Protein 1GMI (pdb70)

Secondary structure (DSSP, 8-state):
---EEEEEEEEEEEEES----HHHH----SS-------EEEEEEETTEEEEEPPPPSS-SS-EEEEEEEEEEEEE-EEEEEEEE--SSSSPEEEEEEEEEHHHHTSTT-SEEEEEEE-BSS-EEEEEEEEEEEE-

Solvent-accessible surface area: 7586 Å² total; per-residue (Å²): 126,47,15,0,55,16,79,0,68,0,50,0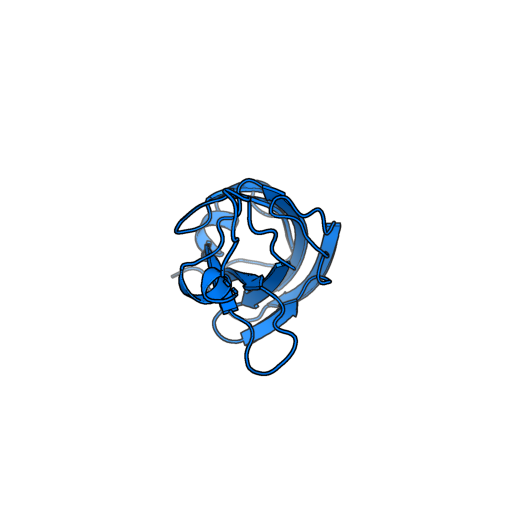,8,57,0,35,76,7,117,21,40,88,158,5,82,130,116,122,63,131,187,139,90,108,59,78,0,29,0,7,0,0,0,20,13,34,146,66,123,60,20,84,3,62,44,66,139,152,33,25,65,2,46,18,108,41,84,31,87,23,108,6,105,75,0,119,57,0,43,0,4,0,37,17,49,17,132,159,59,212,47,16,94,2,1,37,10,64,10,80,0,71,97,15,24,110,157,68,28,91,104,69,76,71,88,25,104,3,109,98,80,16,71,0,53,0,32,1,38,9,79,38,60,64,75

Radius of gyration: 15.97 Å; Cα contacts (8 Å, |Δi|>4): 327; chains: 1; bounding box: 47×25×40 Å

B-factor: mean 28.63, std 9.86, range [12.51, 56.67]

Sequence (135 aa):
MVVFNGLLKIKICEAVSLKPTAWSLRDVGPRPQTFLLDPYIALNVDDSRIGQTATKQKTNSPAWHDEFVTDVCNGRKIELAVFHDAPIGYDDFVANCTIQFEELLQNGSRHFEDWIDLEPEGKVYVIIDLSGSSG

Nearest PDB structures (foldseek):
  1gmi-assembly1_A  TM=1.007E+00  e=1.812E-26  Rattus rattus
  2fk9-assembly1_A  TM=9.473E-01  e=5.694E-17  Homo sapiens
  7a1r-assembly2_B  TM=8.875E-01  e=4.222E-08  Trypanosoma brucei equiperdum
  7jof-assembly1_A  TM=7.950E-01  e=1.184E-07  Homo sapiens
  5izr-assembly3_C  TM=8.039E-01  e=1.146E-06  Homo sapiens

InterPro domains:
  IPR000008 C2 domain [PF00168] (7-116)
  IPR000008 C2 domain [PS50004] (1-117)
  IPR000008 C2 domain [SM00239] (7-114)
  IPR000719 Protein kinase domain [PF00069] (409-667)
  IPR000719 Protein kinase domain [PS50011] (408-668)
  IPR000719 Protein kinase domain [SM00220] (408-668)
  IPR000961 AGC-kinase, C-terminal [PS51285] (669-737)
  IPR000961 AGC-kinase, C-terminal [SM00133] (669-732)
  IPR002219 Protein kinase C-like, phorbol ester/diacylglycerol-binding domain [PF00130] (170-221)
  IPR002219 Protein kinase C-like, phorbol ester/diacylglycerol-binding domain [PF00130] (243-294)
  IPR002219 Protein kinase C-like, phorbol ester/diacylglycerol-binding domain [PS00479] (243-292)
  IPR002219 Protein kinase C-like, phorbol ester/diacylglycerol-binding domain [PS50081] (169-220)
  IPR002219 Protein kinase C-like, phorbol ester/diacylglycerol-binding domain [PS50081] (242-292)
  IPR002219 Protein kinase C-like, phorbol ester/diacylglycerol-binding domain [SM00109] (170-220)
  IPR002219 Protein kinase C-like, phorbol ester/diacylglycerol-binding domain [SM00109] (243-292)
  IPR008271 Serine/threonine-protein kinase, active site [PS00108] (528-540)
  IPR011009 Protein kinase-like domain superfamily [SSF56112] (405-715)
  IPR014376 Protein kinase C, delta/epsilon/eta/theta types [PIRSF000551] (3-736)
  IPR017441 Protein kinase, ATP binding site [PS00107] (414-437)
  IPR017892 Protein kinase, C-terminal [PF00433] (689-730)

GO terms:
  GO:0035556 intracellular signal transduction (P, IDA)
  GO:0000139 Golgi membrane (C, IDA)
  GO:0030315 T-tubule (C, IDA)
  GO:0005102 signaling receptor binding (F, IPI)
  GO:0005515 protein binding (F, IPI)
  GO:0017124 SH3 domain binding (F, IPI)
  GO:0120283 protein serine/threonine kinase binding (F, IPI)
  GO:0019901 protein kinase binding (F, IPI)
  GO:0004699 diacylglycerol-dependent, calcium-independent serine/threonine kinase activity (F, IMP)
  GO:0036120 cellular response to platelet-derived growth factor stimulus (P, IMP)
  GO:0043066 negative regulation of apoptotic process (P, IMP)
  GO:0010917 negative regulation of mitochondrial membrane potential (P, IMP)
  GO:0051280 negative regulation of release of sequestered calcium ion into cytosol (P, IMP)
  GO:0051562 negative regulation of mitochondrial calcium ion concentration (P, IMP)
  GO:0099523 presynaptic cytosol (C, IDA)
  GO:0098978 glutamatergic synapse (C, IDA)
  GO:0031594 neuromuscular junction (C, EXP)
  GO:0099171 presynaptic modulation of chemical synaptic transmission (P, EXP)
  GO:0031594 neuromuscular junction (C, IDA)
  GO:0099171 presynaptic modulation of chemical synaptic transmission (P, IDA)

CATH classification: 2.60.40.150

Organism: Rattus norvegicus (NCBI:txid10116)

Foldseek 3Di:
DKFWFFKKKKWFFKKADFADDPVNVVPPPVDPDDFFFQKKKWKAWPHHTQGIFHTHPGHRIDGGRDMDMDGDDRTFKIKIWMWGDDPDDDTHTGWMDMGTVVVQVPPPHQWDWAWAAIPPGIITTMIMGGDGDMD

Structure (mmCIF, N/CA/C/O backbone):
data_1GMI
#
_entry.id   1GMI
#
_cell.length_a   40.300
_cell.length_b   56.500
_cell.length_c   60.300
_cell.angle_alpha   90.00
_cell.angle_beta   90.00
_cell.angle_gamma   90.00
#
_symmetry.space_group_name_H-M   'P 21 21 21'
#
loop_
_entity.id
_entity.type
_entity.pdbx_description
1 polymer 'PROTEIN KINASE C, EPSILON TYPE'
2 non-polymer 'MAGNESIUM ION'
3 water water
#
loop_
_atom_site.group_PDB
_atom_site.id
_atom_site.type_symbol
_atom_site.label_atom_id
_atom_site.label_alt_id
_atom_site.label_comp_id
_atom_site.label_asym_id
_atom_site.label_entity_id
_atom_site.label_seq_id
_atom_site.pdbx_PDB_ins_code
_atom_site.Cartn_x
_atom_site.Cartn_y
_atom_site.Cartn_z
_atom_site.occupancy
_atom_site.B_iso_or_equiv
_atom_site.auth_seq_id
_atom_site.auth_comp_id
_atom_site.auth_asym_id
_atom_site.auth_atom_id
_atom_site.pdbx_PDB_model_num
ATOM 1 N N . MET A 1 1 ? -2.561 -0.352 7.622 1.00 42.90 1 MET A N 1
ATOM 2 C CA . MET A 1 1 ? -1.505 0.194 6.720 1.00 42.32 1 MET A CA 1
ATOM 3 C C . MET A 1 1 ? -1.086 1.596 7.152 1.00 41.96 1 MET A C 1
ATOM 4 O O . MET A 1 1 ? -0.324 1.764 8.103 1.00 43.00 1 MET A O 1
ATOM 6 N N . VAL A 1 2 ? -1.593 2.596 6.436 1.00 41.07 2 VAL A N 1
ATOM 7 C CA . VAL A 1 2 ? -1.304 3.999 6.705 1.00 39.11 2 VAL A CA 1
ATOM 8 C C . VAL A 1 2 ? 0.163 4.373 6.520 1.00 38.01 2 VAL A C 1
ATOM 9 O O . VAL A 1 2 ? 1.045 3.898 7.239 1.00 37.85 2 VAL A O 1
ATOM 13 N N . VAL A 1 3 ? 0.409 5.237 5.543 1.00 36.09 3 VAL A N 1
ATOM 14 C CA . VAL A 1 3 ? 1.751 5.706 5.251 1.00 34.12 3 VAL A CA 1
ATOM 15 C C . VAL A 1 3 ? 1.728 7.221 5.163 1.00 33.53 3 VAL A C 1
ATOM 16 O O . VAL A 1 3 ? 0.661 7.834 5.069 1.00 33.47 3 VAL A O 1
ATOM 20 N N . PHE A 1 4 ? 2.911 7.822 5.189 1.00 31.12 4 PHE A N 1
ATOM 21 C CA . PHE A 1 4 ? 3.029 9.265 5.112 1.00 29.86 4 PHE A CA 1
ATOM 22 C C . PHE A 1 4 ? 3.734 9.683 3.835 1.00 29.91 4 PHE A C 1
ATOM 23 O O . PHE A 1 4 ? 4.710 9.062 3.418 1.00 30.07 4 PHE A O 1
ATOM 31 N N . A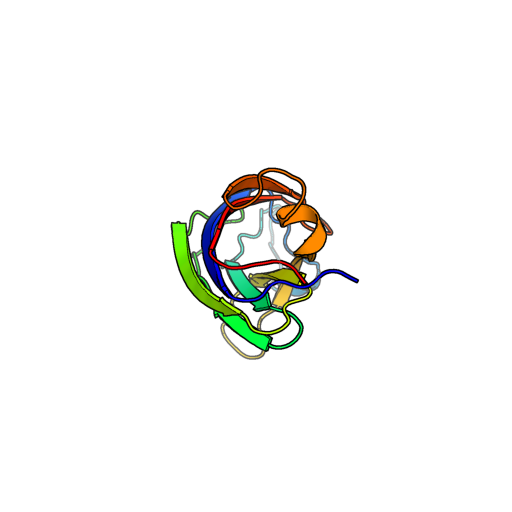SN A 1 5 ? 3.218 10.736 3.217 1.00 30.06 5 ASN A N 1
ATOM 32 C CA . ASN A 1 5 ? 3.797 11.282 2.000 1.00 30.67 5 ASN A CA 1
ATOM 33 C C . ASN A 1 5 ? 3.950 12.771 2.223 1.00 30.49 5 ASN A C 1
ATOM 34 O O . ASN A 1 5 ? 2.970 13.512 2.233 1.00 31.37 5 ASN A O 1
ATOM 39 N N . GLY A 1 6 ? 5.183 13.212 2.421 1.00 29.13 6 GLY A N 1
ATOM 40 C CA . GLY A 1 6 ? 5.396 14.623 2.642 1.00 29.54 6 GLY A CA 1
ATOM 41 C C . GLY A 1 6 ? 6.717 14.906 3.311 1.00 28.58 6 GLY A C 1
ATOM 42 O O . GLY A 1 6 ? 7.639 14.092 3.272 1.00 28.74 6 GLY A O 1
ATOM 43 N N . LEU A 1 7 ? 6.795 16.069 3.939 1.00 28.29 7 LEU A N 1
ATOM 44 C CA . LEU A 1 7 ? 8.009 16.498 4.605 1.00 27.53 7 LEU A CA 1
ATOM 45 C C . LEU A 1 7 ? 8.002 16.132 6.086 1.00 26.03 7 LEU A C 1
ATOM 46 O O . LEU A 1 7 ? 7.027 16.385 6.798 1.00 25.14 7 LEU A O 1
ATOM 51 N N . LEU A 1 8 ? 9.093 15.518 6.536 1.00 24.19 8 LEU A N 1
ATOM 52 C CA . LEU A 1 8 ? 9.243 15.140 7.935 1.00 22.71 8 LEU A CA 1
ATOM 53 C C . LEU A 1 8 ? 10.336 16.004 8.541 1.00 22.01 8 LEU A C 1
ATOM 54 O O . LEU A 1 8 ? 11.445 16.069 8.014 1.00 20.92 8 LEU A O 1
ATOM 59 N N . LYS A 1 9 ? 10.009 16.692 9.627 1.00 21.42 9 LYS A N 1
ATOM 60 C CA . LYS A 1 9 ? 10.990 17.505 10.327 1.00 22.15 9 LYS A CA 1
ATOM 61 C C . LYS A 1 9 ? 11.059 16.897 11.713 1.00 21.40 9 LYS A C 1
ATOM 62 O O . LYS A 1 9 ? 10.042 16.748 12.380 1.00 21.24 9 LYS A O 1
ATOM 68 N N . ILE A 1 10 ? 12.253 16.511 12.140 1.00 21.42 10 ILE A N 1
ATOM 69 C CA . ILE A 1 10 ? 12.394 15.923 13.456 1.00 20.19 10 ILE A CA 1
ATOM 70 C C . ILE A 1 10 ? 13.623 16.472 14.156 1.00 20.63 10 ILE A C 1
ATOM 71 O O . ILE A 1 10 ? 14.711 16.503 13.589 1.00 20.10 10 ILE A O 1
ATOM 76 N N . LYS A 1 11 ? 13.428 16.953 15.376 1.00 19.99 11 LYS A N 1
ATOM 77 C CA . LYS A 1 11 ? 14.539 17.456 16.161 1.00 21.19 11 LYS A CA 1
ATOM 78 C C . LYS A 1 11 ? 14.790 16.440 17.265 1.00 19.97 11 LYS A C 1
ATOM 79 O O . LYS A 1 11 ? 13.892 16.111 18.034 1.00 19.65 11 LYS A O 1
ATOM 85 N N . ILE A 1 12 ? 16.007 15.917 17.303 1.00 19.13 12 ILE A N 1
ATOM 86 C CA . ILE A 1 12 ? 16.414 14.954 18.318 1.00 20.40 12 ILE A CA 1
ATOM 87 C C . ILE A 1 12 ? 17.089 15.837 19.364 1.00 20.42 12 ILE A C 1
ATOM 88 O O . ILE A 1 12 ? 18.248 16.228 19.222 1.00 21.07 12 ILE A O 1
ATOM 93 N N . CYS A 1 13 ? 16.335 16.161 20.407 1.00 20.58 13 CYS A N 1
ATOM 94 C CA . CYS A 1 13 ? 16.799 17.063 21.452 1.00 21.54 13 CYS A CA 1
ATOM 95 C C . CYS A 1 13 ? 17.817 16.514 22.433 1.00 21.74 13 CYS A C 1
ATOM 96 O O . CYS A 1 13 ? 18.941 17.004 22.510 1.00 22.71 13 CYS A O 1
ATOM 99 N N . GLU A 1 14 ? 17.424 15.497 23.185 1.00 22.77 14 GLU A N 1
ATOM 100 C CA . GLU A 1 14 ? 18.324 14.921 24.169 1.00 22.22 14 GLU A CA 1
ATOM 101 C C . GLU A 1 14 ? 17.868 13.536 24.595 1.00 21.83 14 GLU A C 1
ATOM 102 O O . GLU A 1 14 ? 16.740 13.123 24.324 1.00 19.94 14 GLU A O 1
ATOM 108 N N . ALA A 1 15 ? 18.759 12.817 25.268 1.00 21.13 15 ALA A N 1
ATOM 109 C CA . ALA A 1 15 ? 18.431 11.501 25.778 1.00 21.15 15 ALA A CA 1
ATOM 110 C C . ALA A 1 15 ? 18.893 11.477 27.221 1.00 21.13 15 ALA A C 1
ATOM 111 O O . ALA A 1 15 ? 19.764 12.254 27.618 1.00 22.17 15 ALA A O 1
ATOM 113 N N . VAL A 1 16 ? 18.296 10.596 28.003 1.00 21.53 16 VAL A N 1
ATOM 114 C CA . VAL A 1 16 ? 18.667 10.463 29.399 1.00 22.36 16 VAL A CA 1
ATOM 115 C C . VAL A 1 16 ? 18.673 8.993 29.783 1.00 22.22 16 VAL A C 1
ATOM 116 O O . VAL A 1 16 ? 18.021 8.169 29.143 1.00 21.64 16 VAL A O 1
ATOM 120 N N . SER A 1 17 ? 19.442 8.664 30.814 1.00 22.52 17 SER A N 1
AT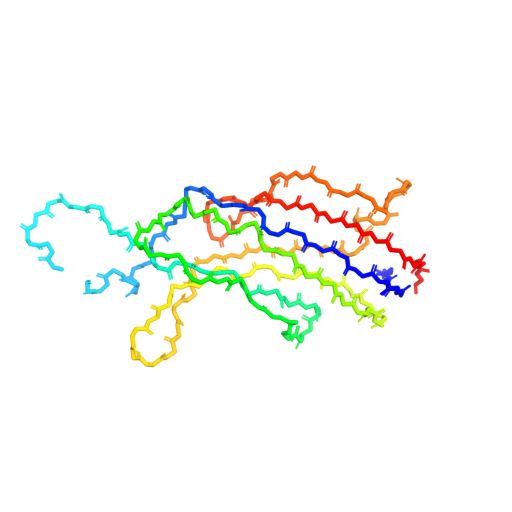OM 121 C CA . SER A 1 17 ? 19.532 7.305 31.317 1.00 22.84 17 SER A CA 1
ATOM 122 C C . SER A 1 17 ? 19.984 6.258 30.302 1.00 21.75 17 SER A C 1
ATOM 123 O O . SER A 1 17 ? 19.506 5.126 30.323 1.00 22.57 17 SER A O 1
ATOM 126 N N . LEU A 1 18 ? 20.899 6.624 29.411 1.00 20.76 18 LEU A N 1
ATOM 127 C CA . LEU A 1 18 ? 21.395 5.651 28.445 1.00 21.09 18 LEU A CA 1
ATOM 128 C C . LEU A 1 18 ? 22.251 4.655 29.218 1.00 21.47 18 LEU A C 1
ATOM 129 O O . LEU A 1 18 ? 22.961 5.032 30.151 1.00 22.66 18 LEU A O 1
ATOM 134 N N . LYS A 1 19 ? 22.184 3.389 28.830 1.00 22.23 19 LYS A N 1
ATOM 135 C CA . LYS A 1 19 ? 22.937 2.352 29.514 1.00 23.28 19 LYS A CA 1
ATOM 136 C C . LYS A 1 19 ? 23.964 1.664 28.631 1.00 23.00 19 LYS A C 1
ATOM 137 O O . LYS A 1 19 ? 23.626 1.115 27.585 1.00 21.79 19 LYS A O 1
ATOM 143 N N . PRO A 1 20 ? 25.238 1.679 29.048 1.00 22.91 20 PRO A N 1
ATOM 144 C CA . PRO A 1 20 ? 26.292 1.031 28.264 1.00 23.26 20 PRO A CA 1
ATOM 145 C C . PRO A 1 20 ? 25.982 -0.461 28.180 1.00 23.90 20 PRO A C 1
ATOM 146 O O . PRO A 1 20 ? 25.544 -1.064 29.160 1.00 24.07 20 PRO A O 1
ATOM 150 N N . THR A 1 21 ? 26.194 -1.057 27.013 1.00 23.88 21 THR A N 1
ATOM 151 C CA . THR A 1 21 ? 25.941 -2.481 26.848 1.00 25.19 21 THR A CA 1
ATOM 152 C C . THR A 1 21 ? 27.172 -3.234 27.334 1.00 26.13 21 THR A C 1
ATOM 153 O O . THR A 1 21 ? 28.241 -2.644 27.499 1.00 26.35 21 THR A O 1
ATOM 157 N N . ALA A 1 22 ? 27.023 -4.533 27.563 1.00 27.74 22 ALA A N 1
ATOM 158 C CA . ALA A 1 22 ? 28.140 -5.348 28.021 1.00 28.61 22 ALA A CA 1
ATOM 159 C C . ALA A 1 22 ? 29.298 -5.241 27.036 1.00 28.38 22 ALA A C 1
ATOM 160 O O . ALA A 1 22 ? 30.463 -5.225 27.433 1.00 29.44 22 ALA A O 1
ATOM 162 N N . TRP A 1 23 ? 28.978 -5.151 25.749 1.00 28.02 23 TRP A N 1
ATOM 163 C CA . TRP A 1 23 ? 30.017 -5.054 24.738 1.00 28.06 23 TRP A CA 1
ATOM 164 C C . TRP A 1 23 ? 30.775 -3.733 24.809 1.00 28.65 23 TRP A C 1
ATOM 165 O O . TRP A 1 23 ? 32.001 -3.711 24.715 1.00 29.14 23 TRP A O 1
ATOM 176 N N . SER A 1 24 ? 30.049 -2.631 24.975 1.00 29.48 24 SER A N 1
ATOM 177 C CA . SER A 1 24 ? 30.684 -1.319 25.059 1.00 31.19 24 SER A CA 1
ATOM 178 C C . SER A 1 24 ? 31.538 -1.239 26.312 1.00 32.50 24 SER A C 1
ATOM 179 O O . SER A 1 24 ? 32.478 -0.448 26.387 1.00 32.57 24 SER A O 1
ATOM 182 N N . LEU A 1 25 ? 31.213 -2.084 27.284 1.00 34.49 25 LEU A N 1
ATOM 183 C CA . LEU A 1 25 ? 31.925 -2.125 28.553 1.00 37.55 25 LEU A CA 1
ATOM 184 C C . LEU A 1 25 ? 33.194 -2.963 28.517 1.00 39.52 25 LEU A C 1
ATOM 185 O O . LEU A 1 25 ? 34.110 -2.724 29.303 1.00 40.92 25 LEU A O 1
ATOM 190 N N . ARG A 1 26 ? 33.250 -3.936 27.611 1.00 41.42 26 ARG A N 1
ATOM 191 C CA . ARG A 1 26 ? 34.411 -4.821 27.506 1.00 43.51 26 ARG A CA 1
ATOM 192 C C . ARG A 1 26 ? 35.719 -4.086 27.797 1.00 44.62 26 ARG A C 1
ATOM 193 O O . ARG A 1 26 ? 36.666 -4.674 28.321 1.00 45.02 26 ARG A O 1
ATOM 201 N N . ASP A 1 27 ? 35.758 -2.798 27.463 1.00 46.27 27 ASP A N 1
ATOM 202 C CA . ASP A 1 27 ? 36.935 -1.972 27.702 1.00 47.68 27 ASP A CA 1
ATOM 203 C C . ASP A 1 27 ? 36.591 -0.807 28.638 1.00 48.19 27 ASP A C 1
ATOM 204 O O . ASP A 1 27 ? 36.562 0.354 28.169 1.00 48.04 27 ASP A O 1
ATOM 209 N N . VAL A 1 29 ? 38.218 -2.149 32.438 1.00 53.72 29 VAL A N 1
ATOM 210 C CA . VAL A 1 29 ? 38.763 -3.054 33.488 1.00 53.91 29 VAL A CA 1
ATOM 211 C C . VAL A 1 29 ? 39.029 -2.289 34.780 1.00 54.12 29 VAL A C 1
ATOM 212 O O . VAL A 1 29 ? 39.963 -2.606 35.518 1.00 53.72 29 VAL A O 1
ATOM 214 N N . GLY A 1 30 ? 38.205 -1.279 35.044 1.00 54.20 30 GLY A N 1
ATOM 215 C CA . GLY A 1 30 ? 38.362 -0.485 36.251 1.00 54.38 30 GLY A CA 1
ATOM 216 C C . GLY A 1 30 ? 39.734 0.150 36.384 1.00 54.32 30 GLY A C 1
ATOM 217 O O . GLY A 1 30 ? 40.086 1.032 35.597 1.00 54.93 30 GLY A O 1
ATOM 218 N N . PRO A 1 31 ? 40.544 -0.288 37.362 1.00 54.00 31 PRO A N 1
ATOM 219 C CA . PRO A 1 31 ? 40.228 -1.345 38.328 1.00 53.52 31 PRO A CA 1
ATOM 220 C C . PRO A 1 31 ? 39.487 -0.862 39.575 1.00 52.93 31 PRO A C 1
ATOM 221 O O . PRO A 1 31 ? 39.824 -1.248 40.692 1.00 52.77 31 PRO A O 1
ATOM 225 N N . ARG A 1 32 ? 38.479 -0.020 39.381 1.00 52.19 32 ARG A N 1
ATOM 226 C CA . ARG A 1 32 ? 37.694 0.503 40.493 1.00 51.26 32 ARG A CA 1
ATOM 227 C C . ARG A 1 32 ? 36.248 0.712 40.074 1.00 50.51 32 ARG A C 1
ATOM 228 O O . ARG A 1 32 ? 35.971 1.016 38.915 1.00 50.65 32 ARG A O 1
ATOM 236 N N . PRO A 1 33 ? 35.301 0.541 41.012 1.00 49.76 33 PRO A N 1
ATOM 237 C CA . PRO A 1 33 ? 33.891 0.733 40.665 1.00 49.09 33 PRO A CA 1
ATOM 238 C C . PRO A 1 33 ? 33.725 2.091 40.000 1.00 47.99 33 PRO A C 1
ATOM 239 O O . PRO A 1 33 ? 33.843 3.126 40.654 1.00 48.31 33 PRO A O 1
ATOM 243 N N . GLN A 1 34 ? 33.466 2.086 38.698 1.00 46.86 34 GLN A N 1
ATOM 244 C CA . GLN A 1 34 ? 33.305 3.334 37.966 1.00 45.11 34 GLN A CA 1
ATOM 245 C C . GLN A 1 34 ? 32.144 3.273 36.988 1.00 43.77 34 GLN A C 1
ATOM 246 O O . GLN A 1 34 ? 31.691 2.196 36.602 1.00 43.81 34 GLN A O 1
ATOM 248 N N . THR A 1 35 ? 31.664 4.445 36.597 1.00 41.48 35 THR A N 1
ATOM 249 C CA . THR A 1 35 ? 30.568 4.545 35.648 1.00 39.33 35 THR A CA 1
ATOM 250 C C . THR A 1 35 ? 31.183 4.712 34.268 1.00 36.95 35 THR A C 1
ATOM 251 O O . THR A 1 35 ? 32.053 5.563 34.077 1.00 37.59 35 THR A O 1
ATOM 255 N N . PHE A 1 36 ? 30.755 3.897 33.311 1.00 34.34 36 PHE A N 1
ATOM 256 C CA . PHE A 1 36 ? 31.285 4.024 31.961 1.00 31.52 36 PHE A CA 1
ATOM 257 C C . PHE A 1 36 ? 30.448 5.066 31.232 1.00 29.28 36 PHE A C 1
ATOM 258 O O . PHE A 1 36 ? 29.220 4.993 31.235 1.00 28.06 36 PHE A O 1
ATOM 266 N N . LEU A 1 37 ? 31.117 6.038 30.621 1.00 26.47 37 LEU A N 1
ATOM 267 C CA . LEU A 1 37 ? 30.426 7.091 29.891 1.00 24.80 37 LEU A CA 1
ATOM 268 C C . LEU A 1 37 ? 30.562 6.849 28.394 1.00 23.54 37 LEU A C 1
ATOM 269 O O . LEU A 1 37 ? 31.665 6.682 27.878 1.00 22.67 37 LEU A O 1
ATOM 274 N N . LEU A 1 38 ? 29.425 6.830 27.712 1.00 21.90 38 LEU A N 1
ATOM 275 C CA . LEU A 1 38 ? 29.374 6.604 26.272 1.00 20.28 38 LEU A CA 1
ATOM 276 C C . LEU A 1 38 ? 29.728 7.862 25.484 1.00 20.06 38 LEU A C 1
ATOM 277 O O . LEU A 1 38 ? 29.842 8.955 26.041 1.00 19.17 38 LEU A O 1
ATOM 282 N N . ASP A 1 39 ? 29.928 7.678 24.179 1.00 19.14 39 ASP A N 1
ATOM 283 C CA . ASP A 1 39 ? 30.178 8.766 23.230 1.00 18.64 39 ASP A CA 1
ATOM 284 C C . ASP A 1 39 ? 29.028 8.474 22.276 1.00 17.31 39 ASP A C 1
ATOM 285 O O . ASP A 1 39 ? 29.221 7.906 21.207 1.00 17.58 39 ASP A O 1
ATOM 290 N N . PRO A 1 40 ? 27.806 8.868 22.663 1.00 16.42 40 PRO A N 1
ATOM 291 C CA . PRO A 1 40 ? 26.607 8.627 21.868 1.00 15.89 40 PRO A CA 1
ATOM 292 C C . PRO A 1 40 ? 26.173 9.572 20.769 1.00 15.58 40 PRO A C 1
ATOM 293 O O . PRO A 1 40 ? 26.467 10.76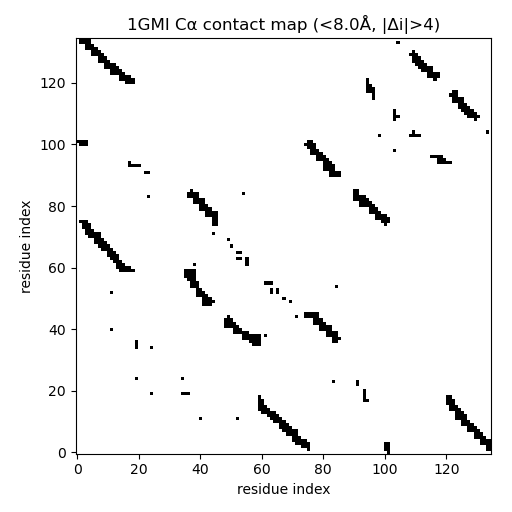4 20.767 1.00 14.32 40 PRO A O 1
ATOM 297 N N . TYR A 1 41 ? 25.433 8.990 19.831 1.00 15.81 41 TYR A N 1
ATOM 298 C CA . TYR A 1 41 ? 24.814 9.719 18.740 1.00 15.17 41 TYR A CA 1
ATOM 299 C C . TYR A 1 41 ? 23.589 8.896 18.398 1.00 13.85 41 TYR A C 1
ATOM 300 O O . TYR A 1 41 ? 23.505 7.722 18.756 1.00 12.51 41 TYR A O 1
ATOM 309 N N . ILE A 1 42 ? 22.616 9.524 17.755 1.00 13.76 42 ILE A N 1
ATOM 310 C CA . ILE A 1 42 ? 21.424 8.801 17.351 1.00 14.33 42 ILE A CA 1
ATOM 311 C C . ILE A 1 42 ? 21.334 8.839 15.843 1.00 14.68 42 ILE A C 1
ATOM 312 O O . ILE A 1 42 ? 21.555 9.881 15.221 1.00 15.65 42 ILE A O 1
ATOM 317 N N . ALA A 1 43 ? 21.064 7.672 15.268 1.00 14.98 43 ALA A N 1
ATOM 318 C CA . ALA A 1 43 ? 20.894 7.534 13.835 1.00 15.07 43 ALA A CA 1
ATOM 319 C C . ALA A 1 43 ? 19.394 7.591 13.547 1.00 15.70 43 ALA A C 1
ATOM 320 O O . ALA A 1 43 ? 18.589 6.981 14.259 1.00 16.97 43 ALA A O 1
ATOM 322 N N . LEU A 1 44 ? 19.025 8.348 12.521 1.00 15.69 44 LEU A N 1
ATOM 323 C CA . LEU A 1 44 ? 17.633 8.487 12.114 1.00 17.60 44 LEU A CA 1
ATOM 324 C C . LEU A 1 44 ? 17.416 7.642 10.861 1.00 17.85 44 LEU A C 1
ATOM 325 O O . LEU A 1 44 ? 18.090 7.853 9.853 1.00 17.48 44 LEU A O 1
ATOM 330 N N . ASN A 1 45 ? 16.499 6.680 10.938 1.00 17.97 45 ASN A N 1
ATOM 331 C CA . ASN A 1 45 ? 16.170 5.823 9.797 1.00 19.76 45 ASN A CA 1
ATOM 332 C C . ASN A 1 45 ? 14.676 5.922 9.534 1.00 21.21 45 ASN A C 1
ATOM 333 O O . ASN A 1 45 ? 13.878 5.962 10.475 1.00 21.61 45 ASN A O 1
ATOM 338 N N . VAL A 1 46 ? 14.301 5.982 8.261 1.00 21.70 46 VAL A N 1
ATOM 339 C CA . VAL A 1 46 ? 12.894 6.005 7.880 1.00 22.85 46 VAL A CA 1
ATOM 340 C C . VAL A 1 46 ? 12.735 4.736 7.062 1.00 24.50 46 VAL A C 1
ATOM 341 O O . VAL A 1 46 ? 13.406 4.568 6.040 1.00 24.11 46 VAL A O 1
ATOM 345 N N . ASP A 1 47 ? 11.860 3.844 7.519 1.00 25.88 47 ASP A N 1
ATOM 346 C CA . ASP A 1 47 ? 11.669 2.562 6.861 1.00 29.05 47 ASP A CA 1
ATOM 347 C C . ASP A 1 47 ? 13.053 1.917 6.928 1.00 30.92 47 ASP A C 1
ATOM 348 O O . ASP A 1 47 ? 13.637 1.861 8.005 1.00 32.00 47 ASP A O 1
ATOM 353 N N . ASP A 1 48 ? 13.620 1.432 5.837 1.00 33.17 48 ASP A N 1
ATOM 354 C CA . ASP A 1 48 ? 14.946 0.858 6.024 1.00 35.73 48 ASP A CA 1
ATOM 355 C C . ASP A 1 48 ? 16.059 1.635 5.344 1.00 35.44 48 ASP A C 1
ATOM 356 O O . ASP A 1 48 ? 16.966 1.064 4.734 1.00 36.87 48 ASP A O 1
ATOM 361 N N . SER A 1 49 ? 15.981 2.955 5.482 1.00 33.88 49 SER A N 1
ATOM 362 C CA . SER A 1 49 ? 16.964 3.860 4.904 1.00 32.14 49 SER A CA 1
ATOM 363 C C . SER A 1 49 ? 17.476 4.840 5.953 1.00 30.05 49 SER A C 1
ATOM 364 O O . SER A 1 49 ? 16.703 5.423 6.709 1.00 28.21 49 SER A O 1
ATOM 367 N N . ARG A 1 50 ? 18.790 5.015 5.992 1.00 28.09 50 ARG A N 1
ATOM 368 C CA . ARG A 1 50 ? 19.403 5.942 6.928 1.00 27.24 50 ARG A CA 1
ATOM 369 C C . ARG A 1 50 ? 19.209 7.355 6.387 1.00 26.55 50 ARG A C 1
ATOM 370 O O . ARG A 1 50 ? 19.536 7.635 5.230 1.00 26.10 50 ARG A O 1
ATOM 378 N N . ILE A 1 51 ? 18.659 8.243 7.208 1.00 24.90 51 ILE A N 1
ATOM 379 C CA . ILE A 1 51 ? 18.457 9.624 6.801 1.00 23.64 51 ILE A CA 1
ATOM 380 C C . ILE A 1 51 ? 19.669 10.433 7.240 1.00 23.83 51 ILE A C 1
ATOM 381 O O . ILE A 1 51 ? 20.140 11.318 6.526 1.00 24.15 51 ILE A O 1
ATOM 386 N N . GLY A 1 52 ? 20.181 10.119 8.422 1.00 22.42 52 GLY A N 1
ATOM 387 C CA . GLY A 1 52 ? 21.338 10.833 8.915 1.00 20.45 52 GLY A CA 1
ATOM 388 C C . GLY A 1 52 ? 21.566 10.505 10.369 1.00 19.67 52 GLY A C 1
ATOM 389 O O . GLY A 1 52 ? 20.965 9.573 10.897 1.00 18.78 52 GLY A O 1
ATOM 390 N N . GLN A 1 53 ? 22.441 11.263 11.016 1.00 19.75 53 GLN A N 1
ATOM 391 C CA . GLN A 1 53 ? 22.719 11.036 12.425 1.00 18.45 53 GLN A CA 1
ATOM 392 C C . GLN A 1 53 ? 23.122 12.330 13.117 1.00 17.93 53 GLN A C 1
ATOM 393 O O . GLN A 1 53 ? 23.651 13.253 12.489 1.00 17.01 53 GLN A O 1
ATOM 399 N N . THR A 1 54 ? 22.839 12.401 14.415 1.00 16.93 54 THR A N 1
ATOM 400 C CA . THR A 1 54 ? 23.185 13.566 15.211 1.00 17.99 54 THR A CA 1
ATOM 401 C C . THR A 1 54 ? 24.697 13.549 15.387 1.00 18.10 54 THR A C 1
ATOM 402 O O . THR A 1 54 ? 25.370 12.582 15.011 1.00 18.41 54 THR A O 1
ATOM 406 N N . ALA A 1 55 ? 25.229 14.622 15.956 1.00 19.58 55 ALA A N 1
ATOM 407 C CA . ALA A 1 55 ? 26.653 14.685 16.228 1.00 19.40 55 ALA A CA 1
ATOM 408 C C . ALA A 1 55 ? 26.896 13.711 17.381 1.00 19.26 55 ALA A C 1
ATOM 409 O O . ALA A 1 55 ? 25.956 13.264 18.043 1.00 18.82 55 ALA A O 1
ATOM 411 N N . THR A 1 56 ? 28.156 13.375 17.613 1.00 18.94 56 THR A N 1
ATOM 412 C CA . THR A 1 56 ? 28.505 12.476 18.694 1.00 19.83 56 THR A CA 1
ATOM 413 C C . THR A 1 56 ? 28.876 13.328 19.901 1.00 20.88 56 THR A C 1
ATOM 414 O O . THR A 1 56 ? 29.637 14.288 19.769 1.00 21.34 56 THR A O 1
ATOM 418 N N . LYS A 1 57 ? 28.313 13.012 21.061 1.00 22.06 57 LYS A N 1
ATOM 419 C CA . LYS A 1 57 ? 28.665 13.754 22.268 1.00 24.03 57 LYS A CA 1
ATOM 420 C C . LYS A 1 57 ? 29.703 12.907 22.986 1.00 24.84 57 LYS A C 1
ATOM 421 O O . LYS A 1 57 ? 29.638 11.681 22.958 1.00 25.15 57 LYS A O 1
ATOM 427 N N . GLN A 1 58 ? 30.672 13.566 23.612 1.00 24.56 58 GLN A N 1
ATOM 428 C CA . GLN A 1 58 ? 31.740 12.867 24.309 1.00 25.18 58 GLN A CA 1
ATOM 429 C C . GLN A 1 58 ? 31.467 12.623 25.789 1.00 24.04 58 GLN A C 1
ATOM 430 O O . GLN A 1 58 ? 31.083 13.537 26.515 1.00 24.27 58 GLN A O 1
ATOM 436 N N . LYS A 1 59 ? 31.680 11.382 26.215 1.00 22.88 59 LYS A N 1
ATOM 437 C CA . LYS A 1 59 ? 31.528 10.968 27.607 1.00 23.82 59 LYS A CA 1
ATOM 438 C C . LYS A 1 59 ? 30.271 11.403 28.347 1.00 22.93 59 LYS A C 1
ATOM 439 O O . LYS A 1 59 ? 30.331 12.182 29.309 1.00 22.97 59 LYS A O 1
ATOM 445 N N . THR A 1 60 ? 29.127 10.891 27.914 1.00 21.42 60 THR A N 1
ATOM 446 C CA . THR A 1 60 ? 27.880 11.221 28.574 1.00 20.00 60 THR A CA 1
ATOM 447 C C . THR A 1 60 ? 26.791 10.209 28.278 1.00 19.32 60 THR A C 1
ATOM 448 O O . THR A 1 60 ? 26.660 9.742 27.142 1.00 18.80 60 THR A O 1
ATOM 452 N N . ASN A 1 61 ? 26.019 9.852 29.304 1.00 18.70 61 ASN A N 1
ATOM 453 C CA . ASN A 1 61 ? 24.916 8.921 29.124 1.00 19.34 61 ASN A CA 1
ATOM 454 C C . ASN A 1 61 ? 23.581 9.677 29.126 1.00 20.26 61 ASN A C 1
ATOM 455 O O . ASN A 1 61 ? 22.513 9.072 29.171 1.00 19.91 61 ASN A O 1
ATOM 460 N N . SER A 1 62 ? 23.671 11.003 29.080 1.00 21.68 62 SER A N 1
ATOM 461 C CA . SER A 1 62 ? 22.510 11.895 29.028 1.00 22.24 62 SER A CA 1
ATOM 462 C C . SER A 1 62 ? 22.861 13.011 28.050 1.00 21.54 62 SER A C 1
ATOM 463 O O . SER A 1 62 ? 22.877 14.191 28.399 1.00 21.11 62 SER A O 1
ATOM 466 N N . PRO A 1 63 ? 23.152 12.647 26.795 1.00 20.35 63 PRO A N 1
ATOM 467 C CA . PRO A 1 63 ? 23.514 13.624 25.767 1.00 20.63 63 PRO A CA 1
ATOM 468 C C . PRO A 1 63 ? 22.414 14.585 25.329 1.00 20.80 63 PRO A C 1
ATOM 469 O O . PRO A 1 63 ? 21.239 14.237 25.305 1.00 20.38 63 PRO A O 1
ATOM 473 N N . ALA A 1 64 ? 22.828 15.800 24.982 1.00 22.11 64 ALA A N 1
ATOM 474 C CA . ALA A 1 64 ? 21.928 16.832 24.485 1.00 23.45 64 ALA A CA 1
ATOM 475 C C . ALA A 1 64 ? 22.471 17.184 23.103 1.00 23.73 64 ALA A C 1
ATOM 476 O O . ALA A 1 64 ? 23.532 17.794 22.984 1.00 25.67 64 ALA A O 1
ATOM 478 N N . TRP A 1 65 ? 21.749 16.789 22.059 1.00 22.56 65 TRP A N 1
ATOM 479 C CA . TRP A 1 65 ? 22.179 17.045 20.691 1.00 22.44 65 TRP A CA 1
ATOM 480 C C . TRP A 1 65 ? 21.516 18.267 20.073 1.00 22.71 65 TRP A C 1
ATOM 481 O O . TRP A 1 65 ? 22.188 19.124 19.502 1.00 24.24 65 TRP A O 1
ATOM 492 N N . HIS A 1 66 ? 20.194 18.325 20.179 1.00 23.01 66 HIS A N 1
ATOM 493 C CA . HIS A 1 66 ? 19.414 19.408 19.609 1.00 24.84 66 HIS A CA 1
ATOM 494 C C . HIS A 1 66 ? 19.746 19.556 18.131 1.00 24.79 66 HIS A C 1
ATOM 495 O O . HIS A 1 66 ? 19.971 20.659 17.630 1.00 25.65 66 HIS A O 1
ATOM 502 N N . ASP A 1 67 ? 19.785 18.414 17.445 1.00 24.78 67 ASP A N 1
ATOM 503 C CA . ASP A 1 67 ? 20.057 18.366 16.015 1.00 23.59 67 ASP A CA 1
ATOM 504 C C . ASP A 1 67 ? 18.741 18.148 15.293 1.00 23.35 67 ASP A C 1
ATOM 505 O O . ASP A 1 67 ? 17.948 17.281 15.664 1.00 22.37 67 ASP A O 1
ATOM 510 N N . GLU A 1 68 ? 18.529 18.928 14.244 1.00 23.22 68 GLU A N 1
ATOM 511 C CA . GLU A 1 68 ? 17.302 18.865 13.464 1.00 23.17 68 GLU A CA 1
ATOM 512 C C . GLU A 1 68 ? 17.517 18.273 12.075 1.00 22.55 68 GLU A C 1
ATOM 513 O O . GLU A 1 68 ? 18.541 18.515 11.441 1.00 22.21 68 GLU A O 1
ATOM 519 N N . PHE A 1 69 ? 16.540 17.496 11.616 1.00 21.25 69 PHE A N 1
ATOM 520 C CA . PHE A 1 69 ? 16.601 16.870 10.303 1.00 21.25 69 PHE A CA 1
ATOM 521 C C . PHE A 1 69 ? 15.303 17.108 9.561 1.00 21.48 69 PHE A C 1
ATOM 522 O O . PHE A 1 69 ? 14.227 17.068 10.151 1.00 21.22 69 PHE A O 1
ATOM 530 N N . VAL A 1 70 ? 15.416 17.364 8.265 1.00 22.63 70 VAL A N 1
ATOM 531 C CA . VAL A 1 70 ? 14.245 17.549 7.420 1.00 23.13 70 VAL A CA 1
ATOM 532 C C . VAL A 1 70 ? 14.456 16.612 6.245 1.00 23.48 70 VAL A C 1
ATOM 533 O O . VAL A 1 70 ? 15.528 16.598 5.635 1.00 23.61 70 VAL A O 1
ATOM 537 N N . THR A 1 71 ? 13.450 15.804 5.937 1.00 24.03 71 THR A N 1
ATOM 538 C CA . THR A 1 71 ? 13.585 14.876 4.829 1.00 25.77 71 THR A CA 1
ATOM 539 C C . THR A 1 71 ? 12.254 14.628 4.140 1.00 27.22 71 THR A C 1
ATOM 540 O O . THR A 1 71 ? 11.189 14.668 4.768 1.00 26.06 71 THR A O 1
ATOM 544 N N . ASP A 1 72 ? 12.315 14.400 2.835 1.00 28.45 72 ASP A N 1
ATOM 545 C CA . ASP A 1 72 ? 11.112 14.124 2.074 1.00 30.91 72 ASP A CA 1
ATOM 546 C C . ASP A 1 72 ? 10.798 12.651 2.261 1.00 30.97 72 ASP A C 1
ATOM 547 O O . ASP A 1 72 ? 11.665 11.798 2.083 1.00 31.81 72 ASP A O 1
ATOM 552 N N . VAL A 1 73 ? 9.561 12.355 2.640 1.00 30.67 73 VAL A N 1
ATOM 553 C CA . VAL A 1 73 ? 9.155 10.979 2.866 1.00 30.37 73 VAL A CA 1
ATOM 554 C C . VAL A 1 73 ? 8.174 10.510 1.804 1.00 31.43 73 VAL A C 1
ATOM 555 O O . VAL A 1 73 ? 7.176 11.173 1.535 1.00 31.34 73 VAL A O 1
ATOM 559 N N . CYS A 1 74 ? 8.479 9.368 1.200 1.00 32.75 74 CYS A N 1
ATOM 560 C C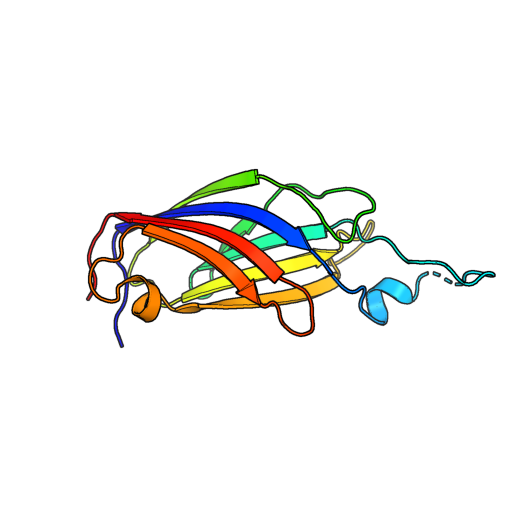A . CYS A 1 74 ? 7.623 8.781 0.176 1.00 34.57 74 CYS A CA 1
ATOM 561 C C . CYS A 1 74 ? 7.171 7.420 0.666 1.00 33.56 74 CYS A C 1
ATOM 562 O O . CYS A 1 74 ? 7.998 6.537 0.906 1.00 33.59 74 CYS A O 1
ATOM 565 N N . ASN A 1 75 ? 5.862 7.256 0.822 1.00 33.40 75 ASN A N 1
ATOM 566 C CA . ASN A 1 75 ? 5.305 5.993 1.292 1.00 32.80 75 ASN A CA 1
ATOM 567 C C . ASN A 1 75 ? 6.036 5.561 2.553 1.00 32.11 75 ASN A C 1
ATOM 568 O O . ASN A 1 75 ? 6.512 4.431 2.654 1.00 31.34 75 ASN A O 1
ATOM 573 N N . GLY A 1 76 ? 6.124 6.476 3.512 1.00 30.64 76 GLY A N 1
ATOM 574 C CA . GLY A 1 76 ? 6.805 6.180 4.759 1.00 29.00 76 GLY A CA 1
ATOM 575 C C . GLY A 1 76 ? 5.957 5.373 5.716 1.00 28.47 76 GLY A C 1
ATOM 576 O O . GLY A 1 76 ? 4.774 5.664 5.904 1.00 28.26 76 GLY A O 1
ATOM 577 N N . ARG A 1 77 ? 6.569 4.360 6.322 1.00 26.95 77 ARG A N 1
ATOM 578 C CA . ARG A 1 77 ? 5.892 3.486 7.270 1.00 27.02 77 ARG A CA 1
ATOM 579 C C . ARG A 1 77 ? 6.280 3.794 8.715 1.00 25.53 77 ARG A C 1
ATOM 580 O O . ARG A 1 77 ? 5.417 3.923 9.586 1.00 23.41 77 ARG A O 1
ATOM 588 N N . LYS A 1 78 ? 7.576 3.903 8.981 1.00 24.11 78 LYS A N 1
ATOM 589 C CA . LYS A 1 78 ? 7.988 4.183 10.347 1.00 23.87 78 LYS A CA 1
ATOM 590 C C . LYS A 1 78 ? 9.335 4.869 10.466 1.00 22.78 78 LYS A C 1
ATOM 591 O O . LYS A 1 78 ? 10.132 4.890 9.531 1.00 22.88 78 LYS A O 1
ATOM 597 N N . ILE A 1 79 ? 9.562 5.436 11.642 1.00 21.45 79 ILE A N 1
ATOM 598 C CA . ILE A 1 79 ? 10.800 6.127 11.959 1.00 20.29 79 ILE A CA 1
ATOM 599 C C . ILE A 1 79 ? 11.489 5.314 13.040 1.00 18.83 79 ILE A C 1
ATOM 600 O O . ILE A 1 79 ? 10.841 4.843 13.968 1.00 19.95 79 ILE A O 1
ATOM 605 N N . GLU A 1 80 ? 12.796 5.122 12.917 1.00 17.78 80 GLU A N 1
ATOM 606 C CA . GLU A 1 80 ? 13.521 4.412 13.955 1.00 17.75 80 GLU A CA 1
ATOM 607 C C . GLU A 1 80 ? 14.631 5.334 14.404 1.00 16.55 80 GLU A C 1
ATOM 608 O O . GLU A 1 80 ? 15.285 5.960 13.576 1.00 17.57 80 GLU A O 1
ATOM 614 N N . LEU A 1 81 ? 14.819 5.441 15.712 1.00 15.61 81 LEU A N 1
ATOM 615 C CA . LEU A 1 81 ? 15.903 6.250 16.255 1.00 15.54 81 LEU A CA 1
ATOM 616 C C . LEU A 1 81 ? 16.771 5.220 16.949 1.00 15.82 81 LEU A C 1
ATOM 617 O O . LEU A 1 81 ? 16.304 4.497 17.828 1.00 16.13 81 LEU A O 1
ATOM 622 N N . ALA A 1 82 ? 18.032 5.131 16.546 1.00 15.48 82 ALA A N 1
ATOM 623 C CA . ALA A 1 82 ? 18.924 4.148 17.138 1.00 15.42 82 ALA A CA 1
ATOM 624 C C . ALA A 1 82 ? 20.131 4.830 17.754 1.00 15.55 82 ALA A C 1
ATOM 625 O O . ALA A 1 82 ? 20.842 5.574 17.082 1.00 15.70 82 ALA A O 1
ATOM 627 N N . VAL A 1 83 ? 20.348 4.584 19.043 1.00 15.56 83 VAL A N 1
ATOM 628 C CA . VAL A 1 83 ? 21.483 5.175 19.737 1.00 14.97 83 VAL A CA 1
ATOM 629 C C . VAL A 1 83 ? 22.688 4.266 19.564 1.00 15.29 83 VAL A C 1
ATOM 630 O O . VAL A 1 83 ? 22.574 3.054 19.721 1.00 14.57 83 VAL A O 1
ATOM 634 N N . PHE A 1 84 ? 23.833 4.858 19.225 1.00 14.70 84 PHE A N 1
ATOM 635 C CA . PHE A 1 84 ? 25.073 4.107 19.061 1.00 15.39 84 PHE A CA 1
ATOM 636 C C . PHE A 1 84 ? 26.173 4.757 19.877 1.00 15.84 84 PHE A C 1
ATOM 637 O O . PHE A 1 84 ? 26.114 5.948 20.167 1.00 15.41 84 PHE A O 1
ATOM 645 N N . HIS A 1 85 ? 27.170 3.953 20.232 1.00 16.85 85 HIS A N 1
ATOM 646 C CA . HIS A 1 85 ? 28.352 4.428 20.937 1.00 18.33 85 HIS A CA 1
ATOM 647 C C . HIS A 1 85 ? 29.388 4.543 19.818 1.00 19.14 85 HIS A C 1
ATOM 648 O O . HIS A 1 85 ? 29.653 3.564 19.120 1.00 18.89 85 HIS A O 1
ATOM 655 N N . ASP A 1 86 ? 29.954 5.733 19.650 1.00 20.92 86 ASP A N 1
ATOM 656 C CA . ASP A 1 86 ? 30.934 6.000 18.599 1.00 21.71 86 ASP A CA 1
ATOM 657 C C . ASP A 1 86 ? 32.283 5.344 18.920 1.00 23.34 86 ASP A C 1
ATOM 658 O O . ASP A 1 86 ? 33.066 5.878 19.702 1.00 23.48 86 ASP A O 1
ATOM 663 N N . ALA A 1 87 ? 32.552 4.190 18.314 1.00 23.17 87 ALA A N 1
ATOM 664 C CA . ALA A 1 87 ? 33.803 3.478 18.559 1.00 24.08 87 ALA A CA 1
ATOM 665 C C . ALA A 1 87 ? 34.959 4.090 17.773 1.00 24.87 87 ALA A C 1
ATOM 666 O O . ALA A 1 87 ? 34.787 4.531 16.631 1.00 25.09 87 ALA A O 1
ATOM 668 N N . PRO A 1 88 ? 36.152 4.144 18.387 1.00 26.32 88 PRO A N 1
ATOM 669 C CA . PRO A 1 88 ? 37.355 4.702 17.760 1.00 27.32 88 PRO A CA 1
ATOM 670 C C . PRO A 1 88 ? 37.780 3.890 16.547 1.00 26.97 88 PRO A C 1
ATOM 671 O O . PRO A 1 88 ? 38.262 4.435 15.556 1.00 27.91 88 PRO A O 1
ATOM 675 N N . ILE A 1 89 ? 37.606 2.579 16.639 1.00 27.75 89 ILE A N 1
ATOM 676 C CA . ILE A 1 89 ? 37.970 1.692 15.547 1.00 28.03 89 ILE A CA 1
ATOM 677 C C . ILE A 1 89 ? 36.888 0.660 15.308 1.00 27.21 89 ILE A C 1
ATOM 678 O O . ILE A 1 89 ? 36.398 0.039 16.249 1.00 27.97 89 ILE A O 1
ATOM 683 N N . GLY A 1 90 ? 36.526 0.484 14.041 1.00 26.60 90 GLY A N 1
ATOM 684 C CA . GLY A 1 90 ? 35.515 -0.493 13.690 1.00 25.86 90 GLY A CA 1
ATOM 685 C C . GLY A 1 90 ? 34.099 0.038 13.758 1.00 25.08 90 GLY A C 1
ATOM 686 O O . GLY A 1 90 ? 33.872 1.239 13.895 1.00 24.42 90 GLY A O 1
ATOM 687 N N . TYR A 1 91 ? 33.147 -0.884 13.660 1.00 25.13 91 TYR A N 1
ATOM 688 C CA . TYR A 1 91 ? 31.730 -0.561 13.693 1.00 24.77 91 TYR A CA 1
ATOM 689 C C . TYR A 1 91 ? 31.319 -0.040 15.059 1.00 22.47 91 TYR A C 1
ATOM 690 O O . TYR A 1 91 ? 31.814 -0.510 16.083 1.00 22.73 91 TYR A O 1
ATOM 699 N N . ASP A 1 92 ? 30.417 0.935 15.067 1.00 20.74 92 ASP A N 1
ATOM 700 C CA . ASP A 1 92 ? 29.947 1.507 16.318 1.00 19.77 92 ASP A CA 1
ATOM 701 C C . ASP A 1 92 ? 29.069 0.494 17.032 1.00 19.67 92 ASP A C 1
ATOM 702 O O . ASP A 1 92 ? 28.507 -0.398 16.401 1.00 18.75 92 ASP A O 1
ATOM 707 N N . ASP A 1 93 ? 28.951 0.640 18.351 1.00 19.48 93 ASP A N 1
ATOM 708 C CA . ASP A 1 93 ? 28.174 -0.289 19.164 1.00 19.93 93 ASP A CA 1
ATOM 709 C C . ASP A 1 93 ? 26.729 0.150 19.327 1.00 20.09 93 ASP A C 1
ATOM 710 O O . ASP A 1 93 ? 26.468 1.298 19.676 1.00 19.35 93 ASP A O 1
ATOM 715 N N . PHE A 1 94 ? 25.796 -0.763 19.061 1.00 18.74 94 PHE A N 1
ATOM 716 C CA . PHE A 1 94 ? 24.377 -0.458 19.213 1.00 18.52 94 PHE A CA 1
ATOM 717 C C . PHE A 1 94 ? 24.117 -0.324 20.710 1.00 18.71 94 PHE A C 1
ATOM 718 O O . PHE A 1 94 ? 24.604 -1.128 21.505 1.00 19.58 94 PHE A O 1
ATOM 726 N N . VAL A 1 95 ? 23.350 0.691 21.087 1.00 16.66 95 VAL A N 1
ATOM 727 C CA . VAL A 1 95 ? 23.044 0.936 22.492 1.00 16.65 95 VAL A CA 1
ATOM 728 C C . VAL A 1 95 ? 21.569 0.703 22.806 1.00 16.04 95 VAL A C 1
ATOM 729 O O . VAL A 1 95 ? 21.230 -0.074 23.704 1.00 15.82 95 VAL A O 1
ATOM 733 N N . ALA A 1 96 ? 20.696 1.375 22.064 1.00 16.43 96 ALA A N 1
ATOM 734 C CA . ALA A 1 96 ? 19.258 1.260 22.291 1.00 15.47 96 ALA A CA 1
ATOM 735 C C . ALA A 1 96 ? 18.498 1.884 21.131 1.00 16.33 96 ALA A C 1
ATOM 736 O O . ALA A 1 96 ? 19.078 2.599 20.323 1.00 16.04 96 ALA A O 1
ATOM 738 N N . ASN A 1 97 ? 17.196 1.634 21.050 1.00 15.15 97 ASN A N 1
ATOM 739 C CA . ASN A 1 97 ? 16.414 2.214 19.968 1.00 16.39 97 ASN A CA 1
ATOM 740 C C . ASN A 1 97 ? 14.938 2.349 20.284 1.00 17.20 97 ASN A C 1
ATOM 741 O O . ASN A 1 97 ? 14.465 1.905 21.334 1.00 18.11 97 ASN A O 1
ATOM 746 N N . CYS A 1 98 ? 14.221 2.999 19.379 1.00 16.62 98 CYS A N 1
ATOM 747 C CA . CYS A 1 98 ? 12.780 3.141 19.510 1.00 18.20 98 CYS A CA 1
ATOM 748 C C . CYS A 1 98 ? 12.236 3.302 18.107 1.00 19.67 98 CYS A C 1
ATOM 749 O O . CYS A 1 98 ? 12.929 3.788 17.212 1.00 18.42 98 CYS A O 1
ATOM 752 N N . THR A 1 99 ? 10.997 2.874 17.910 1.00 19.63 99 THR A N 1
ATOM 753 C CA . THR A 1 99 ? 10.371 2.960 16.602 1.00 22.01 99 THR A CA 1
ATOM 754 C C . THR A 1 99 ? 9.057 3.700 16.750 1.00 21.81 99 THR A C 1
ATOM 755 O O . THR A 1 99 ? 8.332 3.497 17.728 1.00 23.27 99 THR A O 1
ATOM 759 N N . ILE A 1 100 ? 8.771 4.576 15.794 1.00 21.62 100 ILE A N 1
ATOM 760 C CA . ILE A 1 100 ? 7.535 5.354 15.791 1.00 22.16 100 ILE A CA 1
ATOM 761 C C . ILE A 1 100 ? 6.852 5.148 14.440 1.00 21.24 100 ILE A C 1
ATOM 762 O O . ILE A 1 100 ? 7.426 5.450 13.397 1.00 20.23 100 ILE A O 1
ATOM 767 N N . GLN A 1 101 ? 5.629 4.628 14.452 1.00 21.68 101 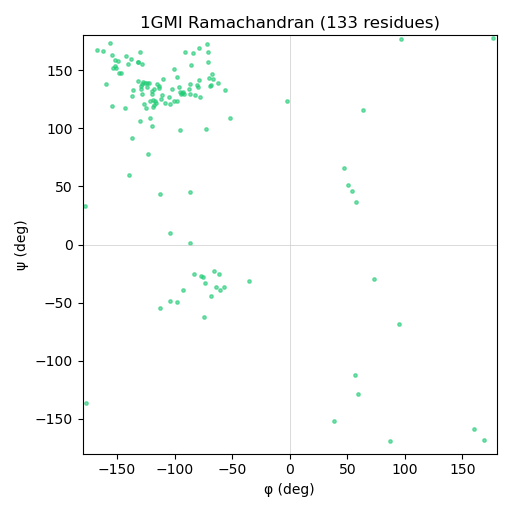GLN A N 1
ATOM 768 C CA . GLN A 1 101 ? 4.898 4.419 13.204 1.00 22.23 101 GLN A CA 1
ATOM 769 C C . GLN A 1 101 ? 4.273 5.741 12.766 1.00 21.93 101 GLN A C 1
ATOM 770 O O . GLN A 1 101 ? 3.725 6.477 13.588 1.00 22.64 101 GLN A O 1
ATOM 776 N N . PHE A 1 102 ? 4.355 6.055 11.477 1.00 21.10 102 PHE A N 1
ATOM 777 C CA . PHE A 1 102 ? 3.758 7.285 10.991 1.00 21.32 102 PHE A CA 1
ATOM 778 C C . PHE A 1 102 ? 2.257 7.237 11.253 1.00 22.65 102 PHE A C 1
ATOM 779 O O . PHE A 1 102 ? 1.608 8.275 11.384 1.00 22.96 102 PHE A O 1
ATOM 787 N N . GLU A 1 103 ? 1.718 6.024 11.333 1.00 22.81 103 GLU A N 1
ATOM 788 C CA . GLU A 1 103 ? 0.290 5.833 11.586 1.00 24.39 10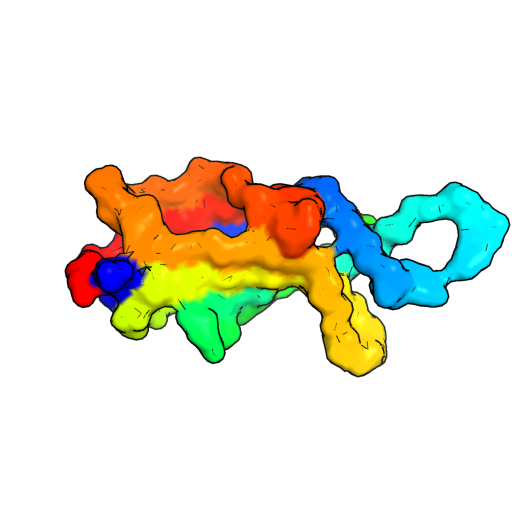3 GLU A CA 1
ATOM 789 C C . GLU A 1 103 ? -0.111 6.428 12.930 1.00 25.03 103 GLU A C 1
ATOM 790 O O . GLU A 1 103 ? -1.182 7.020 13.056 1.00 25.71 103 GLU A O 1
ATOM 796 N N . GLU A 1 104 ? 0.743 6.281 13.940 1.00 26.69 104 GLU A N 1
ATOM 797 C CA . GLU A 1 104 ? 0.407 6.836 15.243 1.00 28.24 104 GLU A CA 1
ATOM 798 C C . GLU A 1 104 ? 0.617 8.343 15.273 1.00 28.29 104 GLU A C 1
ATOM 799 O O . GLU A 1 104 ? -0.053 9.051 16.017 1.00 29.30 104 GLU A O 1
ATOM 805 N N . LEU A 1 105 ? 1.527 8.841 14.444 1.00 28.56 105 LEU A N 1
ATOM 806 C CA . LEU A 1 105 ? 1.784 10.275 14.388 1.00 30.41 105 LEU A CA 1
ATOM 807 C C . LEU A 1 105 ? 0.668 11.005 13.645 1.00 31.02 105 LEU A C 1
ATOM 808 O O . LEU A 1 105 ? 0.401 12.174 13.911 1.00 31.75 105 LEU A O 1
ATOM 813 N N . LEU A 1 106 ? 0.016 10.307 12.720 1.00 32.26 106 LEU A N 1
ATOM 814 C CA . LEU A 1 106 ? -1.052 10.904 11.924 1.00 34.29 106 LEU A CA 1
ATOM 815 C C . LEU A 1 106 ? -2.432 10.841 12.567 1.00 36.69 106 LEU A C 1
ATOM 816 O O . LEU A 1 106 ? -3.410 11.294 11.978 1.00 37.78 106 LEU A O 1
ATOM 821 N N . GLN A 1 107 ? -2.520 10.279 13.768 1.00 39.57 107 GLN A N 1
ATOM 822 C CA . GLN A 1 107 ? -3.808 10.203 14.452 1.00 42.16 107 GLN A CA 1
ATOM 823 C C . GLN A 1 107 ? -4.390 11.610 14.575 1.00 44.30 107 GLN A C 1
ATOM 824 O O . GLN A 1 107 ? -3.684 12.543 14.962 1.00 44.30 107 GLN A O 1
ATOM 830 N N . ASN A 1 108 ? -5.672 11.752 14.236 1.00 46.66 108 ASN A N 1
ATOM 831 C CA . ASN A 1 108 ? -6.377 13.038 14.287 1.00 49.15 108 ASN A CA 1
ATOM 832 C C . ASN A 1 108 ? -5.558 14.212 14.821 1.00 49.83 108 ASN A C 1
ATOM 833 O O . ASN A 1 108 ? -5.039 14.174 15.940 1.00 50.15 108 ASN A O 1
ATOM 838 N N . GLY A 1 109 ? -5.466 15.259 14.008 1.00 50.35 109 GLY A N 1
ATOM 839 C CA . GLY A 1 109 ? -4.705 16.435 14.382 1.00 50.47 109 GLY A CA 1
ATOM 840 C C . GLY A 1 109 ? -3.311 16.314 13.804 1.00 50.47 109 GLY A C 1
ATOM 841 O O . GLY A 1 109 ? -2.937 17.057 12.893 1.00 51.02 109 GLY A O 1
ATOM 842 N N . SER A 1 110 ? -2.550 15.359 14.332 1.00 49.94 110 SER A N 1
ATOM 843 C CA . SER A 1 110 ? -1.184 15.100 13.891 1.00 49.21 110 SER A CA 1
ATOM 844 C C . SER A 1 110 ? -0.425 16.376 13.563 1.00 48.40 110 SER A C 1
ATOM 845 O O . SER A 1 110 ? -0.698 17.441 14.119 1.00 48.80 110 SER A O 1
ATOM 848 N N . ARG A 1 111 ? 0.530 16.243 12.648 1.00 47.27 111 ARG A N 1
ATOM 849 C CA . ARG A 1 111 ? 1.356 17.347 12.189 1.00 45.51 111 ARG A CA 1
ATOM 850 C C . ARG A 1 111 ? 2.395 17.809 13.207 1.00 43.67 111 ARG A C 1
ATOM 851 O O . ARG A 1 111 ? 3.453 18.296 12.821 1.00 43.41 111 ARG A O 1
ATOM 859 N N . HIS A 1 112 ? 2.104 17.666 14.499 1.00 41.92 112 HIS A N 1
ATOM 860 C CA . HIS A 1 112 ? 3.063 18.071 15.529 1.00 39.90 112 HIS A CA 1
ATOM 861 C C . HIS A 1 112 ? 3.067 17.146 16.741 1.00 38.93 112 HIS A C 1
ATOM 862 O O . HIS A 1 112 ? 2.064 17.020 17.446 1.00 38.80 112 HIS A O 1
ATOM 869 N N . PHE A 1 113 ? 4.208 16.508 16.974 1.00 36.39 113 PHE A N 1
ATOM 870 C CA . PHE A 1 113 ? 4.376 15.611 18.110 1.00 35.00 113 PHE A CA 1
ATOM 871 C C . PHE A 1 113 ? 5.616 16.059 18.864 1.00 33.36 113 PHE A C 1
ATOM 872 O O . PHE A 1 113 ? 6.628 16.414 18.263 1.00 32.06 113 PHE A O 1
ATOM 880 N N . GLU A 1 114 ? 5.538 16.033 20.184 1.00 32.41 114 GLU A N 1
ATOM 881 C CA . GLU A 1 114 ? 6.660 16.453 20.999 1.00 32.13 114 GLU A CA 1
ATOM 882 C C . GLU A 1 114 ? 6.536 15.742 22.332 1.00 31.74 114 GLU A C 1
ATOM 883 O O . GLU A 1 114 ? 5.545 15.925 23.039 1.00 32.90 114 GLU A O 1
ATOM 889 N N . ASP A 1 115 ? 7.529 14.928 22.678 1.00 30.05 115 ASP A N 1
ATOM 890 C CA . ASP A 1 115 ? 7.478 14.202 23.941 1.00 28.43 115 ASP A CA 1
ATOM 891 C C . ASP A 1 115 ? 8.669 13.270 24.091 1.00 26.95 115 ASP A C 1
ATOM 892 O O . ASP A 1 115 ? 9.505 13.159 23.189 1.00 24.24 115 ASP A O 1
ATOM 897 N N . TRP A 1 116 ? 8.736 12.604 25.242 1.00 25.06 116 TRP A N 1
ATOM 898 C CA . TRP A 1 116 ? 9.789 11.634 25.513 1.00 24.16 116 TRP A CA 1
ATOM 899 C C . TRP A 1 116 ? 9.329 10.298 24.955 1.00 24.42 116 TRP A C 1
ATOM 900 O O . TRP A 1 116 ? 8.161 9.923 25.098 1.00 24.62 116 TRP A O 1
ATOM 911 N N . ILE A 1 117 ? 10.242 9.582 24.315 1.00 22.50 117 ILE A N 1
ATOM 912 C CA . ILE A 1 117 ? 9.935 8.268 23.778 1.00 21.98 117 ILE A CA 1
ATOM 913 C C . ILE A 1 117 ? 10.878 7.287 24.461 1.00 20.99 117 ILE A C 1
ATOM 914 O O . ILE A 1 117 ? 12.088 7.511 24.512 1.00 20.55 117 ILE A O 1
ATOM 919 N N . ASP A 1 118 ? 10.318 6.213 25.002 1.00 21.86 118 ASP A N 1
ATOM 920 C CA . ASP A 1 118 ? 11.114 5.211 25.689 1.00 21.90 118 ASP A CA 1
ATOM 921 C C . ASP A 1 118 ? 12.002 4.449 24.721 1.00 21.25 118 ASP A C 1
ATOM 922 O O . ASP A 1 118 ? 11.574 4.084 23.624 1.00 21.78 118 ASP A O 1
ATOM 927 N N . LEU A 1 119 ? 13.247 4.236 25.132 1.00 21.01 119 LEU A N 1
ATOM 928 C CA . LEU A 1 119 ? 14.207 3.487 24.332 1.00 19.90 119 LEU A CA 1
ATOM 929 C C . LEU A 1 119 ? 14.290 2.079 24.891 1.00 21.24 119 LEU A C 1
ATOM 930 O O . LEU A 1 119 ? 14.066 1.861 26.083 1.00 22.09 119 LEU A O 1
ATOM 935 N N . GLU A 1 120 ? 14.596 1.122 24.025 1.00 21.39 120 GLU A N 1
ATOM 936 C CA . GLU A 1 120 ? 14.750 -0.266 24.437 1.00 23.57 120 GLU A CA 1
ATOM 937 C C . GLU A 1 120 ? 16.223 -0.591 24.226 1.00 22.79 120 GLU A C 1
ATOM 938 O O . GLU A 1 120 ? 16.770 -0.292 23.170 1.00 20.82 120 GLU A O 1
ATOM 944 N N . PRO A 1 121 ? 16.875 -1.244 25.205 1.00 24.14 121 PRO A N 1
ATOM 945 C CA . PRO A 1 121 ? 16.374 -1.725 26.503 1.00 25.58 121 PRO A CA 1
ATOM 946 C C . PRO A 1 121 ? 16.111 -0.680 27.576 1.00 27.17 121 PRO A C 1
ATOM 947 O O . PRO A 1 121 ? 15.210 -0.857 28.401 1.00 29.01 121 PRO A O 1
ATOM 951 N N . GLU A 1 122 ? 16.905 0.387 27.581 1.00 27.23 122 GLU A N 1
ATOM 952 C CA . GLU A 1 122 ? 16.762 1.439 28.585 1.00 28.06 122 GLU A CA 1
ATOM 953 C C . GLU A 1 122 ? 16.990 2.851 28.061 1.00 26.02 122 GLU A C 1
ATOM 954 O O . GLU A 1 122 ? 17.575 3.043 26.999 1.00 25.81 122 GLU A O 1
ATOM 960 N N . GLY A 1 123 ? 16.524 3.828 28.834 1.00 24.38 123 GLY A N 1
ATOM 961 C CA . GLY A 1 123 ? 16.677 5.222 28.471 1.00 23.08 123 GLY A CA 1
ATOM 962 C C . GLY A 1 123 ? 15.465 5.807 27.776 1.00 21.49 123 GLY A C 1
ATOM 963 O O . GLY A 1 123 ? 14.479 5.112 27.529 1.00 22.23 123 GLY A O 1
ATOM 964 N N . LYS A 1 124 ? 15.531 7.100 27.486 1.00 20.30 124 LYS A N 1
ATOM 965 C CA . LYS A 1 124 ? 14.465 7.771 26.767 1.00 19.84 124 LYS A CA 1
ATOM 966 C C . LYS A 1 124 ? 15.033 8.952 25.985 1.00 18.55 124 LYS A C 1
ATOM 967 O O . LYS A 1 124 ? 16.065 9.516 26.339 1.00 18.06 124 LYS A O 1
ATOM 973 N N . VAL A 1 125 ? 14.357 9.311 24.903 1.00 17.01 125 VAL A N 1
ATOM 974 C CA . VAL A 1 125 ? 14.808 10.413 24.072 1.00 17.64 125 VAL A CA 1
ATOM 975 C C . VAL A 1 125 ? 13.665 11.390 23.853 1.00 18.11 125 VAL A C 1
ATOM 976 O O . VAL A 1 125 ? 12.524 10.978 23.651 1.00 17.68 125 VAL A O 1
ATOM 980 N N . TYR A 1 126 ? 13.975 12.681 23.922 1.00 18.24 126 TYR A N 1
ATOM 981 C CA . TYR A 1 126 ? 12.967 13.711 23.719 1.00 19.23 126 TYR A CA 1
ATOM 982 C C . TYR A 1 126 ? 13.067 14.179 22.281 1.00 18.91 126 TYR A C 1
ATOM 983 O O . TYR A 1 126 ? 14.131 14.610 21.832 1.00 19.39 126 TYR A O 1
ATOM 992 N N . VAL A 1 127 ? 11.959 14.095 21.558 1.00 20.02 127 VAL A N 1
ATOM 993 C CA . VAL A 1 127 ? 11.962 14.510 20.166 1.00 20.01 127 VAL A CA 1
ATOM 994 C C . VAL A 1 127 ? 10.798 15.428 19.840 1.00 19.93 127 VAL A C 1
ATOM 995 O O . VAL A 1 127 ? 9.784 15.442 20.535 1.00 19.98 127 VAL A O 1
ATOM 999 N N . ILE A 1 128 ? 10.972 16.214 18.788 1.00 20.02 128 ILE A N 1
ATOM 1000 C CA . ILE A 1 128 ? 9.929 17.115 18.323 1.00 20.88 128 ILE A CA 1
ATOM 1001 C C . ILE A 1 128 ? 9.741 16.732 16.869 1.00 20.85 128 ILE A C 1
ATOM 1002 O O . ILE A 1 128 ? 10.663 16.839 16.069 1.00 21.15 128 ILE A O 1
ATOM 1007 N N . ILE A 1 129 ? 8.547 16.263 16.536 1.00 21.16 129 ILE A N 1
ATOM 1008 C CA . ILE A 1 129 ? 8.266 15.828 15.178 1.00 22.03 129 ILE A CA 1
ATOM 1009 C C . ILE A 1 129 ? 7.142 16.632 14.543 1.00 22.61 129 ILE A C 1
ATOM 1010 O O . ILE A 1 129 ? 6.096 16.845 15.150 1.00 23.67 129 ILE A O 1
ATOM 1015 N N . ASP A 1 130 ? 7.378 17.086 13.318 1.00 23.99 130 ASP A N 1
ATOM 1016 C CA . ASP A 1 130 ? 6.373 17.836 12.574 1.00 25.88 130 ASP A CA 1
ATOM 1017 C C . ASP A 1 130 ? 6.226 17.209 11.201 1.00 26.13 130 ASP A C 1
ATOM 1018 O O . ASP A 1 130 ? 7.217 16.859 10.565 1.00 24.97 130 ASP A O 1
ATOM 1023 N N . LEU A 1 131 ? 4.985 17.054 10.754 1.00 27.04 131 LEU A N 1
ATOM 1024 C CA . LEU A 1 131 ? 4.730 16.457 9.453 1.00 28.26 131 LEU A CA 1
ATOM 1025 C C . LEU A 1 131 ? 3.944 17.429 8.588 1.00 30.05 131 LEU A C 1
ATOM 1026 O O . LEU A 1 131 ? 3.036 18.111 9.063 1.00 30.38 131 LEU A O 1
ATOM 1031 N N . SER A 1 132 ? 4.315 17.499 7.319 1.00 31.66 132 SER A N 1
ATOM 1032 C CA . SER A 1 132 ? 3.634 18.367 6.376 1.00 33.92 132 SER A CA 1
ATOM 1033 C C . SER A 1 132 ? 3.455 17.573 5.099 1.00 34.54 132 SER A C 1
ATOM 1034 O O . SER A 1 132 ? 4.328 17.553 4.231 1.00 34.29 132 SER A O 1
ATOM 1037 N N . GLY A 1 133 ? 2.317 16.903 5.007 1.00 35.60 133 GLY A N 1
ATOM 1038 C CA . GLY A 1 133 ? 2.021 16.101 3.841 1.00 36.82 133 GLY A CA 1
ATOM 1039 C C . GLY A 1 133 ? 0.638 15.520 4.004 1.00 38.12 133 GLY A C 1
ATOM 1040 O O . GLY A 1 133 ? -0.284 16.210 4.438 1.00 38.61 133 GLY A O 1
ATOM 1041 N N . SER A 1 134 ? 0.490 14.246 3.673 1.00 39.07 134 SER A N 1
ATOM 1042 C CA . SER A 1 134 ? -0.7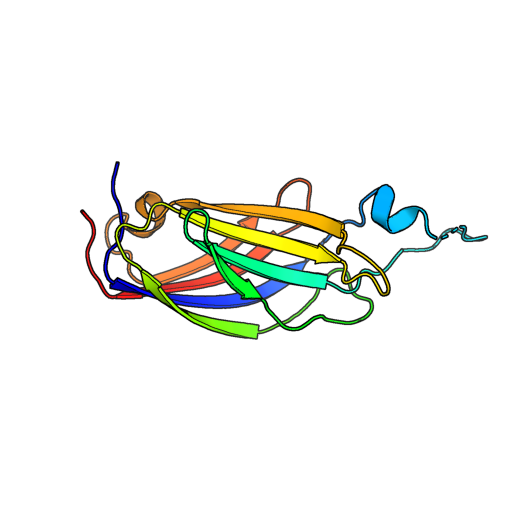98 13.589 3.792 1.00 40.00 134 SER A CA 1
ATOM 1043 C C . SER A 1 134 ? -0.628 12.112 4.099 1.00 40.40 134 SER A C 1
ATOM 1044 O O . SER A 1 134 ? 0.425 11.526 3.843 1.00 40.21 134 SER A O 1
ATOM 1047 N N . SER A 1 135 ? -1.669 11.515 4.663 1.00 41.05 135 SER A N 1
ATOM 1048 C CA . SER A 1 135 ? -1.645 10.098 4.981 1.00 42.20 135 SER A CA 1
ATOM 1049 C C . SER A 1 135 ? -2.206 9.366 3.774 1.00 42.98 135 SER A C 1
ATOM 1050 O O . SER A 1 135 ? -2.802 9.984 2.889 1.00 42.70 135 SER A O 1
ATOM 1053 N N . GLY A 1 136 ? -2.008 8.055 3.734 1.00 43.75 136 GLY A N 1
ATOM 1054 C CA . GLY A 1 136 ? -2.513 7.272 2.624 1.00 44.60 136 GLY A CA 1
ATOM 1055 C C . GLY A 1 136 ? -2.027 5.841 2.693 1.00 44.92 136 GLY A C 1
ATOM 1056 O O . GLY A 1 136 ? -1.534 5.332 1.663 1.00 45.73 136 GLY A O 1
#